Protein AF-A0A538AYY5-F1 (afdb_monomer_lite)

Foldseek 3Di:
DVDDPVVVVVVVVCVVVVPPDDDPDDDDPQVVQLVVVLVVLLVVLVVCVVVPVPVSSVVSVVVSVVQVVCCVPPVDRPSSVVVVVVVVVVVVVVVD

Structure (mmCIF, N/CA/C/O backbone):
data_AF-A0A538AYY5-F1
#
_entry.id   AF-A0A538AYY5-F1
#
loop_
_atom_site.group_PDB
_atom_site.id
_atom_site.type_symbol
_atom_site.label_atom_id
_atom_site.label_alt_id
_atom_site.label_comp_id
_atom_site.label_asym_id
_atom_site.label_entity_id
_atom_site.label_seq_id
_atom_site.pdbx_PDB_ins_code
_atom_site.Cartn_x
_atom_site.Cartn_y
_atom_site.Cartn_z
_atom_site.occupancy
_atom_site.B_iso_or_equiv
_atom_site.auth_seq_id
_atom_site.auth_comp_id
_atom_site.auth_asym_id
_atom_site.auth_atom_id
_atom_site.pdbx_PDB_model_num
ATOM 1 N N . MET A 1 1 ? -12.126 -14.279 11.553 1.00 55.53 1 MET A N 1
ATOM 2 C CA . MET A 1 1 ? -10.811 -14.976 11.478 1.00 55.53 1 MET A CA 1
ATOM 3 C C . MET A 1 1 ? -10.502 -15.844 12.721 1.00 55.53 1 MET A C 1
ATOM 5 O O . MET A 1 1 ? -9.615 -15.510 13.498 1.00 55.53 1 MET A O 1
ATOM 9 N N . ARG A 1 2 ? -11.199 -16.969 12.962 1.00 56.81 2 ARG A N 1
ATOM 10 C CA . ARG A 1 2 ? -11.016 -17.752 14.214 1.00 56.81 2 ARG A CA 1
ATOM 11 C C . ARG A 1 2 ? -9.801 -18.712 14.203 1.00 56.81 2 ARG A C 1
ATOM 13 O O . ARG A 1 2 ? -9.312 -19.049 15.274 1.00 56.81 2 ARG A O 1
ATOM 20 N N . TYR A 1 3 ? -9.274 -19.075 13.025 1.00 64.81 3 TYR A N 1
ATOM 21 C CA . TYR A 1 3 ? -8.210 -20.090 12.859 1.00 64.81 3 TYR A CA 1
ATOM 22 C C . TYR A 1 3 ? -6.996 -19.644 12.024 1.00 64.81 3 TYR A C 1
ATOM 24 O O . TYR A 1 3 ? -6.219 -20.479 11.576 1.00 64.81 3 TYR A O 1
ATOM 32 N N . SER A 1 4 ? -6.798 -18.341 11.801 1.00 78.44 4 SER A N 1
ATOM 33 C CA . SER A 1 4 ? -5.598 -17.897 11.079 1.00 78.44 4 SER A CA 1
ATOM 34 C C . SER A 1 4 ? -4.346 -18.119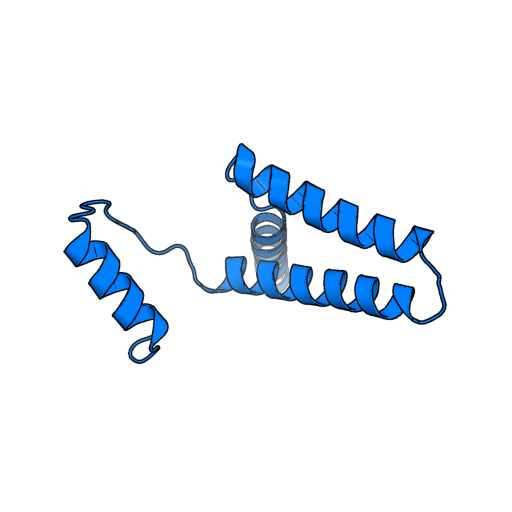 11.945 1.00 78.44 4 SER A C 1
ATOM 36 O O . SER A 1 4 ? -4.320 -17.621 13.078 1.00 78.44 4 SER A O 1
ATOM 38 N N . PRO A 1 5 ? -3.302 -18.806 11.440 1.00 80.69 5 PRO A N 1
ATOM 39 C CA . PRO A 1 5 ? -2.059 -19.029 12.180 1.00 80.69 5 PRO A CA 1
ATOM 40 C C . PRO A 1 5 ? -1.402 -17.708 12.609 1.00 80.69 5 PRO A C 1
ATOM 42 O O . PRO A 1 5 ? -0.895 -17.601 13.722 1.00 80.69 5 PRO A O 1
ATOM 45 N N . LEU A 1 6 ? -1.532 -16.653 11.798 1.00 81.56 6 LEU A N 1
ATOM 46 C CA . LEU A 1 6 ? -1.049 -15.303 12.115 1.00 81.56 6 LEU A CA 1
ATOM 47 C C . LEU A 1 6 ? -1.731 -14.703 13.356 1.00 81.56 6 LEU A C 1
ATOM 49 O O . LEU A 1 6 ? -1.088 -14.023 14.153 1.00 81.56 6 LEU A O 1
ATOM 53 N N . GLY A 1 7 ? -3.021 -14.989 13.563 1.00 82.94 7 GLY A N 1
ATOM 54 C CA . GLY A 1 7 ? -3.757 -14.524 14.740 1.00 82.94 7 GLY A CA 1
ATOM 55 C C . GLY A 1 7 ? -3.283 -15.191 16.035 1.00 82.94 7 GLY A C 1
ATOM 56 O O . GLY A 1 7 ? -3.311 -14.570 17.099 1.00 82.94 7 GLY A O 1
ATOM 57 N N . ALA A 1 8 ? -2.807 -16.438 15.958 1.00 83.69 8 ALA A N 1
ATOM 58 C CA . ALA A 1 8 ? -2.187 -17.116 17.094 1.00 83.69 8 ALA A CA 1
ATOM 59 C C . ALA A 1 8 ? -0.831 -16.483 17.440 1.00 83.69 8 ALA A C 1
ATOM 61 O O . ALA A 1 8 ? -0.594 -16.163 18.607 1.00 83.69 8 ALA A O 1
ATOM 62 N N . THR A 1 9 ? 0.004 -16.215 16.431 1.00 85.00 9 THR A N 1
ATOM 63 C CA . THR A 1 9 ? 1.303 -15.551 16.613 1.00 85.00 9 THR A CA 1
ATOM 64 C C . THR A 1 9 ? 1.142 -14.143 17.185 1.00 85.00 9 THR A C 1
ATOM 66 O O . THR A 1 9 ? 1.828 -13.794 18.142 1.00 85.00 9 THR A O 1
ATOM 69 N N . TYR A 1 10 ? 0.182 -13.357 16.684 1.00 84.50 10 TYR A N 1
ATOM 70 C CA . TYR A 1 10 ? -0.117 -12.024 17.217 1.00 84.50 10 TYR A CA 1
ATOM 71 C C . TYR A 1 10 ? -0.485 -12.065 18.708 1.00 84.50 10 TYR A C 1
ATOM 73 O O . TYR A 1 10 ? 0.055 -11.296 19.504 1.00 84.50 10 TYR A O 1
ATOM 81 N N . ARG A 1 11 ? -1.350 -13.005 19.121 1.00 83.88 11 ARG A N 1
ATOM 82 C CA . ARG A 1 11 ? -1.704 -13.187 20.540 1.00 83.88 11 ARG A CA 1
ATOM 83 C C . ARG A 1 11 ? -0.500 -13.590 21.391 1.00 83.88 11 ARG A C 1
ATOM 85 O O . ARG A 1 11 ? -0.379 -13.111 22.517 1.00 83.88 11 ARG A O 1
ATOM 92 N N . PHE A 1 12 ? 0.382 -14.439 20.864 1.00 86.44 12 PHE A N 1
ATOM 93 C CA . PHE A 1 12 ? 1.609 -14.841 21.548 1.00 86.44 12 PHE A CA 1
ATOM 94 C C . PHE A 1 12 ? 2.553 -13.652 21.757 1.00 86.44 12 PHE A C 1
ATOM 96 O O . PHE A 1 12 ? 2.941 -13.388 22.893 1.00 86.44 12 PHE A O 1
ATOM 103 N N . VAL A 1 13 ? 2.848 -12.888 20.701 1.00 87.75 13 VAL A N 1
ATOM 104 C CA . VAL A 1 13 ? 3.712 -11.697 20.770 1.00 87.75 13 VAL A CA 1
ATOM 105 C C . VAL A 1 13 ? 3.116 -10.650 21.711 1.00 87.75 13 VAL A C 1
ATOM 107 O O . VAL A 1 13 ? 3.815 -10.158 22.594 1.00 87.75 13 VAL A O 1
ATOM 110 N N . LYS A 1 14 ? 1.810 -10.367 21.610 1.00 84.69 14 LYS A N 1
ATOM 111 C CA . LYS A 1 14 ? 1.122 -9.424 22.506 1.00 84.69 14 LYS A CA 1
ATOM 112 C C . LYS A 1 14 ? 1.254 -9.834 23.976 1.00 84.69 14 LYS A C 1
ATOM 114 O O . LYS A 1 14 ? 1.533 -8.991 24.828 1.00 84.69 14 LYS A O 1
ATOM 119 N N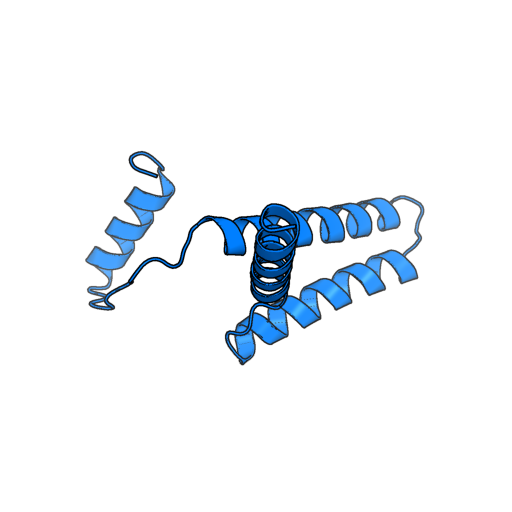 . LYS A 1 15 ? 1.078 -11.128 24.270 1.00 85.62 15 LYS A N 1
ATOM 120 C CA . LYS A 1 15 ? 1.211 -11.680 25.625 1.00 85.62 15 LYS A CA 1
ATOM 121 C C . LYS A 1 15 ? 2.661 -11.637 26.115 1.00 85.62 15 LYS A C 1
ATOM 123 O O . LYS A 1 15 ? 2.883 -11.268 27.264 1.00 85.62 15 LYS A O 1
ATOM 128 N N . ALA A 1 16 ? 3.624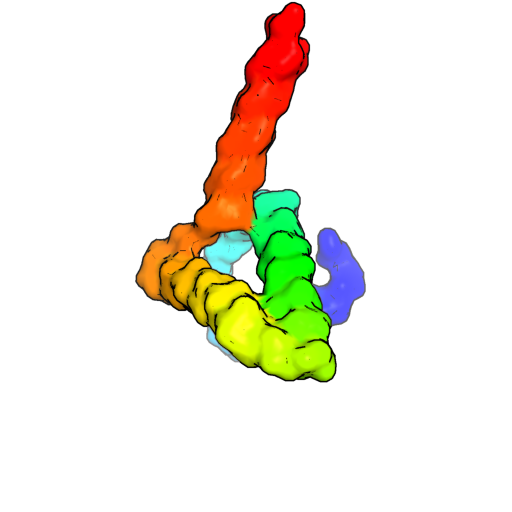 -11.971 25.255 1.00 89.69 16 ALA A N 1
ATOM 129 C CA . ALA A 1 16 ? 5.051 -11.939 25.571 1.00 89.69 16 ALA A CA 1
ATOM 130 C C . ALA A 1 16 ? 5.536 -10.517 25.898 1.00 89.69 16 ALA A C 1
ATOM 132 O O . ALA A 1 16 ? 6.222 -10.322 26.895 1.00 89.69 16 ALA A O 1
ATOM 133 N N . PHE A 1 17 ? 5.110 -9.518 25.121 1.00 87.56 17 PHE A N 1
ATOM 134 C CA . PHE A 1 17 ? 5.487 -8.113 25.314 1.00 87.56 17 PHE A CA 1
ATOM 135 C C . PHE A 1 17 ? 4.605 -7.351 26.318 1.00 87.56 17 PHE A C 1
ATOM 137 O O . PHE A 1 17 ? 4.781 -6.147 26.482 1.00 87.56 17 PHE A O 1
ATOM 144 N N . ARG A 1 18 ? 3.650 -8.020 26.991 1.00 82.94 18 ARG A N 1
ATOM 145 C CA . ARG A 1 18 ? 2.694 -7.405 27.940 1.00 82.94 18 ARG A CA 1
ATOM 146 C C . ARG A 1 18 ? 2.051 -6.110 27.415 1.00 82.94 18 ARG A C 1
ATOM 148 O O . ARG A 1 18 ? 1.762 -5.191 28.177 1.00 82.94 18 ARG A O 1
ATOM 155 N N . LEU A 1 19 ? 1.790 -6.046 26.111 1.00 80.94 19 LEU A N 1
ATOM 156 C CA . LEU A 1 19 ? 1.151 -4.893 25.482 1.00 80.94 19 LEU A CA 1
ATOM 157 C C . LEU A 1 19 ? -0.322 -4.847 25.906 1.00 80.94 19 LEU A C 1
ATOM 159 O O . LEU A 1 19 ? -1.145 -5.610 25.394 1.00 80.94 19 LEU A O 1
ATOM 163 N N . SER A 1 20 ? -0.665 -3.949 26.835 1.00 68.88 20 SER A N 1
ATOM 164 C CA . SER A 1 20 ? -2.046 -3.756 27.300 1.00 68.88 20 SER A CA 1
ATOM 165 C C . SER A 1 20 ? -2.871 -2.826 26.407 1.00 68.88 20 SER A C 1
ATOM 167 O O . SER A 1 20 ? -3.909 -2.346 26.850 1.00 68.88 20 SER A O 1
ATOM 169 N N . ILE A 1 21 ? -2.440 -2.555 25.169 1.00 71.75 21 ILE A N 1
ATOM 170 C CA . ILE A 1 21 ? -3.227 -1.745 24.236 1.00 71.75 21 ILE A CA 1
ATOM 171 C C . ILE A 1 21 ? -4.581 -2.448 23.985 1.00 71.75 21 ILE A C 1
ATOM 173 O O . ILE A 1 21 ? -4.597 -3.599 23.503 1.00 71.75 21 ILE A O 1
ATOM 177 N N . PRO A 1 22 ? -5.714 -1.801 24.332 1.00 67.19 22 PRO A N 1
ATOM 178 C CA . PRO A 1 22 ? -7.026 -2.204 23.854 1.00 67.19 22 PRO A CA 1
ATOM 179 C C . PRO A 1 22 ? -7.018 -1.982 22.343 1.00 67.19 22 PRO A C 1
ATOM 181 O O . PRO A 1 22 ? -6.826 -0.863 21.880 1.00 67.19 22 PRO A O 1
ATOM 184 N N . VAL A 1 23 ? -7.122 -3.064 21.574 1.00 71.75 23 VAL A N 1
ATOM 185 C CA . VAL A 1 23 ? -7.276 -2.972 20.120 1.00 71.75 23 VAL A CA 1
ATOM 186 C C . VAL A 1 23 ? -8.742 -3.224 19.860 1.00 71.75 23 VAL A C 1
ATOM 188 O O . VAL A 1 23 ? -9.156 -4.384 19.877 1.00 71.75 23 VAL A O 1
ATOM 191 N N . GLU A 1 24 ? -9.500 -2.150 19.674 1.00 77.88 24 GLU A N 1
ATOM 192 C CA . GLU A 1 24 ? -10.806 -2.239 19.033 1.00 77.88 24 GLU A CA 1
ATOM 193 C C . GLU A 1 24 ? -10.521 -2.507 17.547 1.00 77.88 24 GLU A C 1
ATOM 195 O O . GLU A 1 24 ? -9.853 -1.690 16.905 1.00 77.88 24 GLU A O 1
ATOM 200 N N . PRO A 1 25 ? -10.871 -3.682 17.000 1.00 74.31 25 PRO A N 1
ATOM 201 C CA . PRO A 1 25 ? -10.596 -3.966 15.603 1.00 74.31 25 PRO A CA 1
ATOM 202 C C . PRO A 1 25 ? -11.438 -3.042 14.726 1.00 74.31 25 PRO A C 1
ATOM 204 O O . PRO A 1 25 ? -12.661 -3.033 14.833 1.00 74.31 25 PRO A O 1
ATOM 207 N N . GLU A 1 26 ? -10.771 -2.307 13.844 1.00 72.88 26 GLU A N 1
ATOM 208 C CA . GLU A 1 26 ? -11.423 -1.596 12.748 1.00 72.88 26 GLU A CA 1
ATOM 209 C C . GLU A 1 26 ? -12.200 -2.568 11.851 1.00 72.88 26 GLU A C 1
ATOM 211 O O . GLU A 1 26 ? -11.888 -3.765 11.768 1.00 72.88 26 GLU A O 1
ATOM 216 N N . GLU A 1 27 ? -13.209 -2.044 11.157 1.00 83.06 27 GLU A N 1
ATOM 217 C CA . GLU A 1 27 ? -14.050 -2.844 10.273 1.00 83.06 27 GLU A CA 1
ATOM 218 C C . GLU A 1 27 ? -13.207 -3.525 9.179 1.00 83.06 27 GLU A C 1
ATOM 220 O O . GLU A 1 27 ? -12.355 -2.910 8.538 1.00 83.06 27 GLU A O 1
ATOM 225 N N . GLU A 1 28 ? -13.428 -4.825 8.954 1.00 84.81 28 GLU A N 1
ATOM 226 C CA . GLU A 1 28 ? -12.601 -5.632 8.045 1.00 84.81 28 GLU A CA 1
ATOM 227 C C . GLU A 1 28 ? -12.637 -5.203 6.554 1.00 84.81 28 GLU A C 1
ATOM 229 O O . GLU A 1 28 ? -11.605 -5.328 5.884 1.00 84.81 28 GLU A O 1
ATOM 234 N N . PRO A 1 29 ? -13.771 -4.751 5.969 1.00 89.38 29 PRO A N 1
ATOM 235 C CA . PRO A 1 29 ? -13.864 -4.473 4.532 1.00 89.38 29 PRO A CA 1
ATOM 236 C C . PRO A 1 29 ? -12.958 -3.341 3.995 1.00 89.38 29 PRO A C 1
ATOM 238 O O . PRO A 1 29 ? -12.249 -3.597 3.012 1.00 89.38 29 PRO A O 1
ATOM 241 N N . PRO A 1 30 ? -12.923 -2.125 4.584 1.00 89.00 30 PRO A N 1
ATOM 242 C CA . PRO A 1 30 ? -12.125 -1.014 4.058 1.00 89.00 30 PRO A CA 1
ATOM 243 C C . PRO A 1 30 ? -10.617 -1.311 3.918 1.00 89.00 30 PRO A C 1
ATOM 245 O O . PRO A 1 30 ? -10.073 -1.101 2.827 1.00 89.00 30 PRO A O 1
ATOM 248 N N . PRO A 1 31 ? -9.912 -1.864 4.928 1.00 89.94 31 PRO A N 1
ATOM 249 C CA . PRO A 1 31 ? -8.483 -2.142 4.803 1.00 89.94 31 PRO A CA 1
ATOM 250 C C . PRO A 1 31 ? -8.179 -3.246 3.780 1.00 89.94 31 PRO A C 1
ATOM 252 O O . PRO A 1 31 ? -7.121 -3.224 3.147 1.00 89.94 31 PRO A O 1
ATOM 255 N N . ARG A 1 32 ? -9.098 -4.195 3.556 1.00 90.94 32 ARG A N 1
ATOM 256 C CA . ARG A 1 32 ? -8.934 -5.225 2.513 1.00 90.94 32 ARG A CA 1
ATOM 257 C C . ARG A 1 32 ? -9.063 -4.639 1.110 1.00 90.94 32 ARG A C 1
ATOM 259 O O . ARG A 1 32 ? -8.318 -5.043 0.214 1.00 90.94 32 ARG A O 1
ATOM 266 N N . PHE A 1 33 ? -9.961 -3.673 0.921 1.00 93.06 33 PHE A N 1
ATOM 267 C CA . PHE A 1 33 ? -10.058 -2.926 -0.331 1.00 93.06 33 PHE A CA 1
ATOM 268 C C . PHE A 1 33 ? -8.757 -2.168 -0.621 1.00 93.06 33 PHE A C 1
ATOM 270 O O . PHE A 1 33 ? -8.178 -2.338 -1.696 1.00 93.06 33 PHE A O 1
ATOM 277 N N . ALA A 1 34 ? -8.245 -1.421 0.362 1.00 93.06 34 ALA A N 1
ATOM 278 C CA . ALA A 1 34 ? -6.994 -0.679 0.221 1.00 93.06 34 ALA A CA 1
ATOM 279 C C . ALA A 1 34 ? -5.799 -1.597 -0.115 1.00 93.06 34 ALA A C 1
ATOM 281 O O . ALA A 1 34 ? -5.030 -1.294 -1.029 1.00 93.06 34 ALA A O 1
ATOM 282 N N . GLN A 1 35 ? -5.672 -2.752 0.553 1.00 94.06 35 GLN A N 1
ATOM 283 C CA . GLN A 1 35 ? -4.626 -3.739 0.242 1.00 94.06 35 GLN A CA 1
ATOM 284 C C . GLN A 1 35 ? -4.740 -4.299 -1.177 1.00 94.06 35 GLN A C 1
ATOM 286 O O . GLN A 1 35 ? -3.729 -4.442 -1.863 1.00 94.06 35 GLN A O 1
ATOM 291 N N . THR A 1 36 ? -5.958 -4.597 -1.631 1.00 95.81 36 THR A N 1
ATOM 292 C CA . THR A 1 36 ? -6.185 -5.121 -2.985 1.00 95.81 36 THR A CA 1
ATOM 293 C C . THR A 1 36 ? -5.790 -4.085 -4.036 1.00 95.81 36 THR A C 1
ATOM 295 O O . THR A 1 36 ? -5.111 -4.420 -5.004 1.00 95.81 36 THR A O 1
ATOM 298 N N . LEU A 1 37 ? -6.146 -2.817 -3.820 1.00 95.12 37 LEU A N 1
ATOM 299 C CA . LEU A 1 37 ? -5.776 -1.721 -4.712 1.00 95.12 37 LEU A CA 1
ATOM 300 C C . LEU A 1 37 ? -4.252 -1.552 -4.793 1.00 95.12 37 LEU A C 1
ATOM 302 O O . LEU A 1 37 ? -3.698 -1.504 -5.889 1.00 95.12 37 LEU A O 1
ATOM 306 N N . GLY A 1 38 ? -3.566 -1.547 -3.645 1.00 95.44 38 GLY A N 1
ATOM 307 C CA . GLY A 1 38 ? -2.103 -1.493 -3.596 1.00 95.44 38 GLY A CA 1
ATOM 308 C C . GLY A 1 38 ? -1.444 -2.671 -4.320 1.00 95.44 38 GLY A C 1
ATOM 309 O O . GLY A 1 38 ? -0.518 -2.468 -5.103 1.00 95.44 38 GLY A O 1
ATOM 310 N N . PHE A 1 39 ? -1.958 -3.891 -4.129 1.00 97.25 39 PHE A N 1
ATOM 311 C CA . PHE A 1 39 ? -1.469 -5.083 -4.826 1.00 97.25 39 PHE A CA 1
ATOM 312 C C . PHE A 1 39 ? -1.619 -4.968 -6.348 1.00 97.25 39 PHE A C 1
ATOM 314 O O . PHE A 1 39 ? -0.665 -5.238 -7.075 1.00 97.25 39 PHE A O 1
ATOM 321 N N . VAL A 1 40 ? -2.784 -4.531 -6.834 1.00 97.62 40 VAL A N 1
ATOM 322 C CA . VAL A 1 40 ? -3.041 -4.372 -8.274 1.00 97.62 40 VAL A CA 1
ATOM 323 C C . VAL A 1 40 ? -2.122 -3.314 -8.881 1.00 97.62 40 VAL A C 1
ATOM 325 O O . VAL A 1 40 ? -1.482 -3.577 -9.897 1.00 97.62 40 VAL A O 1
ATOM 328 N N . VAL A 1 41 ? -2.009 -2.140 -8.255 1.00 96.25 41 VAL A N 1
ATOM 329 C CA . VAL A 1 41 ? -1.188 -1.036 -8.778 1.00 96.25 41 VAL A CA 1
ATOM 330 C C . VAL A 1 41 ? 0.295 -1.410 -8.793 1.00 96.25 41 VAL A C 1
ATOM 332 O O . VAL A 1 41 ? 0.965 -1.207 -9.807 1.00 96.25 41 VAL A O 1
ATOM 335 N N . CYS A 1 42 ? 0.805 -2.016 -7.718 1.00 97.12 42 CYS A N 1
ATOM 336 C CA . CYS A 1 42 ? 2.177 -2.519 -7.687 1.00 97.12 42 CYS A CA 1
ATOM 337 C C . CYS A 1 42 ? 2.400 -3.651 -8.695 1.00 97.12 42 CYS A C 1
ATOM 339 O O . CYS A 1 42 ? 3.434 -3.668 -9.353 1.00 97.12 42 CYS A O 1
ATOM 341 N N . GLY A 1 43 ? 1.440 -4.564 -8.867 1.00 97.50 43 GLY A N 1
ATOM 342 C CA . GLY A 1 43 ? 1.522 -5.629 -9.868 1.00 97.50 43 GLY A CA 1
ATOM 343 C C . GLY A 1 43 ? 1.610 -5.078 -11.291 1.00 97.50 43 GLY A C 1
ATOM 344 O O . GLY A 1 43 ? 2.459 -5.513 -12.067 1.00 97.50 43 GLY A O 1
ATOM 345 N N . ILE A 1 44 ? 0.803 -4.064 -11.615 1.00 97.44 44 ILE A N 1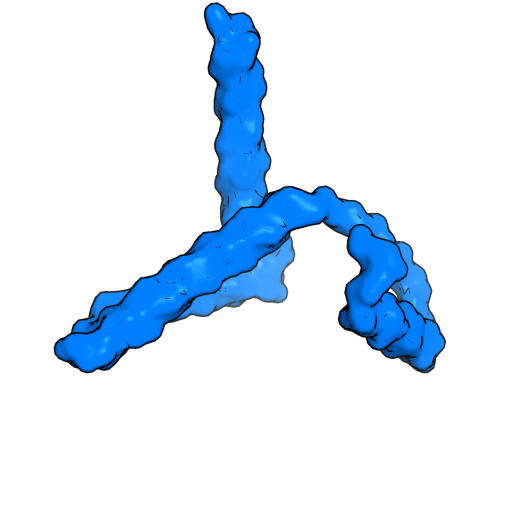
ATOM 346 C CA . ILE A 1 44 ? 0.886 -3.343 -12.893 1.00 97.44 44 ILE A CA 1
ATOM 347 C C . ILE A 1 44 ? 2.260 -2.680 -13.033 1.00 97.44 44 ILE A C 1
ATOM 349 O O . ILE A 1 44 ? 2.914 -2.860 -14.058 1.00 97.44 44 ILE A O 1
ATOM 353 N N . ALA A 1 45 ? 2.740 -1.977 -12.002 1.00 95.88 45 ALA A N 1
ATOM 354 C CA . ALA A 1 45 ? 4.072 -1.375 -12.016 1.00 95.88 45 ALA A CA 1
ATOM 355 C C . ALA A 1 45 ? 5.166 -2.418 -12.307 1.00 95.88 45 ALA A C 1
ATOM 357 O O . ALA A 1 45 ? 6.006 -2.194 -13.177 1.00 95.88 45 ALA A O 1
ATOM 358 N N . SER A 1 46 ? 5.116 -3.581 -11.646 1.00 95.88 46 SER A N 1
ATOM 359 C CA . SER A 1 46 ? 6.025 -4.709 -11.885 1.00 95.88 46 SER A CA 1
ATOM 360 C C . SER A 1 46 ? 5.959 -5.223 -13.323 1.00 95.88 46 SER A C 1
ATOM 362 O O . SER A 1 46 ? 7.002 -5.466 -13.927 1.00 95.88 46 SER A O 1
ATOM 364 N N . LEU A 1 47 ? 4.759 -5.345 -13.898 1.00 96.44 47 LEU A N 1
ATOM 365 C CA . LEU A 1 47 ? 4.585 -5.769 -15.289 1.00 96.44 47 LEU A CA 1
ATOM 366 C C . LEU A 1 47 ? 5.166 -4.756 -16.283 1.00 96.44 47 LEU A C 1
ATOM 368 O O . LEU A 1 47 ? 5.720 -5.164 -17.299 1.00 96.44 47 LEU A O 1
ATOM 372 N N . LEU A 1 48 ? 5.098 -3.454 -15.990 1.00 94.69 48 LEU A N 1
ATOM 373 C CA . LEU A 1 48 ? 5.668 -2.407 -16.847 1.00 94.69 48 LEU A CA 1
ATOM 374 C C . LEU A 1 48 ? 7.203 -2.419 -16.885 1.00 94.69 48 LEU A C 1
ATOM 376 O O . LEU A 1 48 ? 7.792 -1.980 -17.874 1.00 94.69 48 LEU A O 1
ATOM 380 N N . PHE A 1 49 ? 7.864 -2.960 -15.861 1.00 93.12 49 PHE A N 1
ATOM 381 C CA . PHE A 1 49 ? 9.315 -3.145 -15.898 1.00 93.12 49 PHE A CA 1
ATOM 382 C C . PHE A 1 49 ? 9.751 -4.231 -16.895 1.00 93.12 49 PHE A C 1
ATOM 384 O O . PHE A 1 49 ? 10.870 -4.162 -17.397 1.00 93.12 49 PHE A O 1
ATOM 391 N N . ILE A 1 50 ? 8.876 -5.183 -17.253 1.00 94.00 50 ILE A N 1
ATOM 392 C CA . ILE A 1 50 ? 9.192 -6.273 -18.196 1.00 94.00 50 ILE A CA 1
ATOM 393 C C . ILE A 1 50 ? 9.557 -5.745 -19.598 1.00 94.00 50 ILE A C 1
ATOM 395 O O . ILE A 1 50 ? 10.630 -6.091 -20.090 1.00 94.00 50 ILE A O 1
ATOM 399 N N . PRO A 1 51 ? 8.742 -4.893 -20.257 1.00 94.69 51 PRO A N 1
ATOM 400 C CA . PRO A 1 51 ? 9.102 -4.292 -21.543 1.00 94.69 51 PRO A CA 1
ATOM 401 C C . PRO A 1 51 ? 10.106 -3.127 -21.425 1.00 94.69 51 PRO A C 1
ATOM 403 O O . PRO A 1 51 ? 10.389 -2.472 -22.426 1.00 94.69 51 PRO A O 1
ATOM 406 N N . GLY A 1 52 ? 10.625 -2.824 -20.227 1.00 90.25 52 GLY A N 1
ATOM 407 C CA . GLY A 1 52 ? 11.571 -1.726 -20.002 1.00 90.25 52 GLY A CA 1
ATOM 408 C C . GLY A 1 52 ? 10.934 -0.337 -19.875 1.00 90.25 52 GLY A C 1
ATOM 409 O O . GLY A 1 52 ? 11.630 0.673 -19.998 1.00 90.25 52 GLY A O 1
ATOM 410 N N . TRP A 1 53 ? 9.625 -0.244 -19.604 1.00 92.62 53 TRP A N 1
ATOM 411 C CA . TRP A 1 53 ? 8.926 1.029 -19.369 1.00 92.62 53 TRP A CA 1
ATOM 412 C C . TRP A 1 53 ? 9.190 1.560 -17.956 1.00 92.62 53 TRP A C 1
ATOM 414 O O . TRP A 1 53 ? 8.283 1.748 -17.141 1.00 92.62 53 TRP A O 1
ATOM 424 N N . ASN A 1 54 ? 10.463 1.832 -17.673 1.00 92.12 54 ASN A N 1
ATOM 425 C CA . ASN A 1 54 ? 10.945 2.194 -16.344 1.00 92.12 54 ASN A CA 1
ATOM 426 C C . ASN A 1 54 ? 10.280 3.465 -15.808 1.00 92.12 54 ASN A C 1
ATOM 428 O O . ASN A 1 54 ? 9.931 3.510 -14.636 1.00 92.12 54 ASN A O 1
ATOM 432 N N . GLY A 1 55 ? 10.068 4.480 -16.654 1.00 94.12 55 GLY A N 1
ATOM 433 C CA . GLY A 1 55 ? 9.424 5.728 -16.233 1.00 94.12 55 GLY A CA 1
ATOM 434 C C . GLY A 1 55 ? 8.023 5.484 -15.674 1.00 94.12 55 GLY A C 1
ATOM 435 O O . GLY A 1 55 ? 7.734 5.845 -14.538 1.00 94.12 55 GLY A O 1
ATOM 436 N N . ALA A 1 56 ? 7.177 4.788 -16.432 1.00 92.75 56 ALA A N 1
ATOM 437 C CA . ALA A 1 56 ? 5.819 4.482 -16.005 1.00 92.75 56 ALA A CA 1
ATOM 438 C C . ALA A 1 56 ? 5.796 3.510 -14.804 1.00 92.75 56 ALA A C 1
ATOM 440 O O . ALA A 1 56 ? 5.080 3.766 -13.835 1.00 92.75 56 ALA A O 1
ATOM 441 N N . GLY A 1 57 ? 6.651 2.479 -14.788 1.00 94.50 57 GLY A N 1
ATOM 442 C CA . GLY A 1 57 ? 6.803 1.586 -13.631 1.00 94.50 57 GLY A CA 1
ATOM 443 C C . GLY A 1 57 ? 7.168 2.333 -12.340 1.00 94.50 57 GLY A C 1
ATOM 444 O O . GLY A 1 57 ? 6.504 2.169 -11.315 1.00 94.50 57 GLY A O 1
ATOM 445 N N . TRP A 1 58 ? 8.160 3.228 -12.394 1.00 97.06 58 TRP A N 1
ATOM 446 C CA . TRP A 1 58 ? 8.558 4.051 -11.248 1.00 97.06 58 TRP A CA 1
ATOM 447 C C . TRP A 1 58 ? 7.481 5.047 -10.826 1.00 97.06 58 TRP A C 1
ATOM 449 O O . TRP A 1 58 ? 7.290 5.229 -9.627 1.00 97.06 58 TRP A O 1
ATOM 459 N N . THR A 1 59 ? 6.751 5.664 -11.761 1.00 97.31 59 THR A N 1
ATOM 460 C CA . THR A 1 59 ? 5.669 6.597 -11.394 1.00 97.31 59 THR A CA 1
ATOM 461 C C . THR A 1 59 ? 4.584 5.916 -10.563 1.00 97.31 59 THR A C 1
ATOM 463 O O . THR A 1 59 ? 4.197 6.443 -9.521 1.00 97.31 59 THR A O 1
ATOM 466 N N . LEU A 1 60 ? 4.149 4.716 -10.962 1.00 95.25 60 LEU A N 1
ATOM 467 C CA . LEU A 1 60 ? 3.169 3.924 -10.218 1.00 95.25 60 LEU A CA 1
ATOM 468 C C . LEU A 1 60 ? 3.721 3.486 -8.855 1.00 95.25 60 LEU A C 1
ATOM 470 O O . LEU A 1 60 ? 3.037 3.626 -7.841 1.00 95.25 60 LEU A O 1
ATOM 474 N N . ALA A 1 61 ? 4.966 3.006 -8.809 1.00 96.12 61 ALA A N 1
ATOM 475 C CA . ALA A 1 61 ? 5.596 2.570 -7.564 1.00 96.12 61 ALA A CA 1
ATOM 476 C C . ALA A 1 61 ? 5.764 3.722 -6.557 1.00 96.12 61 ALA A C 1
ATOM 478 O O . ALA A 1 61 ? 5.428 3.567 -5.382 1.00 96.12 61 ALA A O 1
ATOM 479 N N . LEU A 1 62 ? 6.234 4.889 -7.010 1.00 97.44 62 LEU A N 1
ATOM 480 C CA . LEU A 1 62 ? 6.389 6.078 -6.169 1.00 97.44 62 LEU A CA 1
ATOM 481 C C . LEU A 1 62 ? 5.043 6.636 -5.710 1.00 97.44 62 LEU A C 1
ATOM 483 O O . LEU A 1 62 ? 4.943 7.098 -4.576 1.00 97.44 62 LEU A O 1
ATOM 487 N N . LEU A 1 63 ? 4.005 6.555 -6.545 1.00 96.62 63 LEU A N 1
ATOM 488 C CA . LEU A 1 63 ? 2.650 6.930 -6.150 1.00 96.62 63 LEU A CA 1
ATOM 489 C C . LEU A 1 63 ? 2.160 6.059 -4.987 1.00 96.62 63 LEU A C 1
ATOM 491 O O . LEU A 1 63 ? 1.709 6.593 -3.974 1.00 96.62 63 LEU A O 1
ATOM 495 N N . VAL A 1 64 ? 2.301 4.732 -5.085 1.00 96.12 64 VAL A N 1
ATOM 496 C CA . VAL A 1 64 ? 1.924 3.822 -3.989 1.00 96.12 64 VAL A CA 1
ATOM 497 C C . VAL A 1 64 ? 2.776 4.079 -2.746 1.00 96.12 64 VAL A C 1
ATOM 499 O O . VAL A 1 64 ? 2.234 4.171 -1.645 1.00 96.12 64 VAL A O 1
ATOM 502 N N . ALA A 1 65 ? 4.090 4.253 -2.908 1.00 96.69 65 ALA A N 1
ATOM 503 C CA . ALA A 1 65 ? 4.989 4.559 -1.798 1.00 96.69 65 ALA A CA 1
ATOM 504 C C . ALA A 1 65 ? 4.615 5.875 -1.095 1.00 96.69 65 ALA A C 1
ATOM 506 O O . ALA A 1 65 ? 4.617 5.930 0.133 1.00 96.69 65 ALA A O 1
ATOM 507 N N . GLY A 1 66 ? 4.234 6.909 -1.850 1.00 96.69 66 GLY A N 1
ATOM 508 C CA . GLY A 1 66 ? 3.772 8.188 -1.314 1.00 96.69 66 GLY A CA 1
ATOM 509 C C . GLY A 1 66 ? 2.474 8.056 -0.517 1.00 96.69 66 GLY A C 1
ATOM 510 O O . GLY A 1 66 ? 2.393 8.548 0.608 1.00 96.69 66 GLY A O 1
ATOM 511 N N . LEU A 1 67 ? 1.486 7.327 -1.047 1.00 94.94 67 LEU A N 1
ATOM 512 C CA . LEU A 1 67 ? 0.235 7.043 -0.333 1.00 94.94 67 LEU A CA 1
ATOM 513 C C . LEU A 1 67 ? 0.482 6.257 0.963 1.00 94.94 67 LEU A C 1
ATOM 515 O O . LEU A 1 67 ? -0.105 6.564 2.001 1.00 94.94 67 LEU A O 1
ATOM 519 N N . GLN A 1 68 ? 1.381 5.272 0.927 1.00 95.06 68 GLN A N 1
ATOM 520 C CA . GLN A 1 68 ? 1.730 4.486 2.107 1.00 95.06 68 GLN A CA 1
ATOM 521 C C . GLN A 1 68 ? 2.515 5.311 3.135 1.00 95.06 68 GLN A C 1
ATOM 523 O O . GLN A 1 68 ? 2.302 5.160 4.337 1.00 95.06 68 GLN A O 1
ATOM 528 N N . GLY A 1 69 ? 3.383 6.213 2.671 1.00 95.94 69 GLY A N 1
ATOM 529 C CA . GLY A 1 69 ? 4.074 7.185 3.512 1.00 95.94 69 GLY A CA 1
ATOM 530 C C . GLY A 1 69 ? 3.102 8.141 4.202 1.00 95.94 69 GLY A C 1
ATOM 531 O O . GLY A 1 69 ? 3.261 8.425 5.389 1.00 95.94 69 GLY A O 1
ATOM 532 N N . LEU A 1 70 ? 2.047 8.574 3.507 1.00 94.56 70 LEU A N 1
ATOM 533 C CA . LEU A 1 70 ? 0.993 9.392 4.103 1.00 94.56 70 LEU A CA 1
ATOM 534 C C . LEU A 1 70 ? 0.270 8.634 5.222 1.00 94.56 70 LEU A C 1
ATOM 536 O O . LEU A 1 70 ? 0.139 9.163 6.324 1.00 94.56 70 LE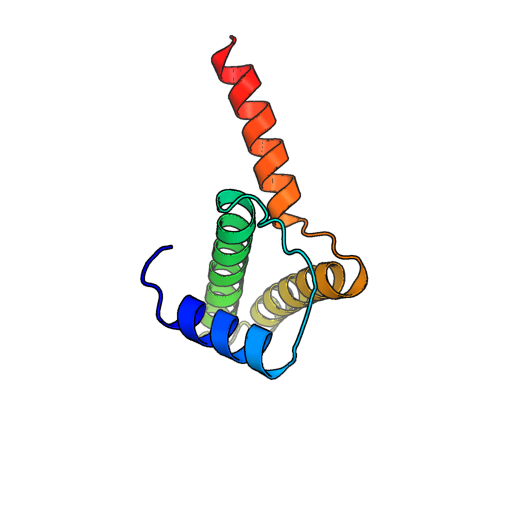U A O 1
ATOM 540 N N . LEU A 1 71 ? -0.113 7.377 4.984 1.00 93.56 71 LEU A N 1
ATOM 541 C CA . LEU A 1 71 ? -0.702 6.521 6.018 1.00 93.56 71 LEU A CA 1
ATOM 542 C C . LEU A 1 71 ? 0.252 6.330 7.207 1.00 93.56 71 LEU A C 1
ATOM 544 O O . LEU A 1 71 ? -0.172 6.419 8.354 1.00 93.56 71 LEU A O 1
ATOM 548 N N . ALA A 1 72 ? 1.541 6.110 6.954 1.00 94.38 72 ALA A N 1
ATOM 549 C CA . ALA A 1 72 ? 2.530 5.902 8.009 1.00 94.38 72 ALA A CA 1
ATOM 550 C C . ALA A 1 72 ? 2.781 7.158 8.865 1.00 94.38 72 ALA A C 1
ATOM 552 O O . ALA A 1 72 ? 3.056 7.039 10.056 1.00 94.38 72 ALA A O 1
ATOM 553 N N . THR A 1 73 ? 2.699 8.349 8.268 1.00 96.75 73 THR A N 1
ATOM 554 C CA . THR A 1 73 ? 2.994 9.627 8.941 1.00 96.75 73 THR A CA 1
ATOM 555 C C . THR A 1 73 ? 1.776 10.268 9.597 1.00 96.75 73 THR A C 1
ATOM 557 O O . THR A 1 73 ? 1.914 10.901 10.639 1.00 96.75 73 THR A O 1
ATOM 560 N N . THR A 1 74 ? 0.590 10.111 9.009 1.00 94.75 74 THR A N 1
ATOM 561 C CA . THR A 1 74 ? -0.646 10.767 9.478 1.00 94.75 74 THR A CA 1
ATOM 562 C C . THR A 1 74 ? -1.665 9.801 10.069 1.00 94.75 74 THR A C 1
ATOM 564 O O . THR A 1 74 ? -2.568 10.231 10.778 1.00 94.75 74 THR A O 1
ATOM 567 N N . GLY A 1 75 ? -1.561 8.508 9.758 1.00 90.31 75 GLY A N 1
ATOM 568 C CA . GLY A 1 75 ? -2.616 7.531 10.027 1.00 90.31 75 GLY A CA 1
ATOM 569 C C . GLY A 1 75 ? -3.781 7.570 9.027 1.00 90.31 75 GLY A C 1
ATOM 570 O O . GLY A 1 75 ? -4.690 6.753 9.143 1.00 90.31 75 GLY A O 1
ATOM 571 N N . LEU A 1 76 ? -3.771 8.466 8.028 1.00 89.69 76 LEU A N 1
ATOM 572 C CA . LEU A 1 76 ? -4.854 8.592 7.048 1.00 89.69 76 LEU A CA 1
ATOM 573 C C . LEU A 1 76 ? -4.706 7.591 5.894 1.00 89.69 76 LEU A C 1
ATOM 575 O O . LEU A 1 76 ? -3.769 7.668 5.096 1.00 89.69 76 LEU A O 1
ATOM 579 N N . CYS A 1 77 ? -5.679 6.687 5.750 1.00 92.69 77 CYS A N 1
ATOM 580 C CA . CYS A 1 77 ? -5.750 5.764 4.619 1.00 92.69 77 CYS A CA 1
ATOM 581 C C . CYS A 1 77 ? -6.741 6.263 3.555 1.00 92.69 77 CYS A C 1
ATOM 583 O O . CYS A 1 77 ? -7.944 6.024 3.655 1.00 92.69 77 CYS A O 1
ATOM 585 N N . ILE A 1 78 ? -6.229 6.891 2.490 1.00 91.81 78 ILE A N 1
ATOM 586 C CA . ILE A 1 78 ? -7.056 7.390 1.371 1.00 91.81 78 ILE A CA 1
ATOM 587 C C . ILE A 1 78 ? -7.898 6.269 0.736 1.00 91.81 78 ILE A C 1
ATOM 589 O O . ILE A 1 78 ? -9.053 6.487 0.383 1.00 91.81 78 ILE A O 1
ATOM 593 N N . GLY A 1 79 ? -7.359 5.050 0.629 1.00 91.19 79 GLY A N 1
ATOM 594 C CA . GLY A 1 79 ? -8.105 3.907 0.092 1.00 91.19 79 GLY A CA 1
ATOM 595 C C . GLY A 1 79 ? -9.345 3.550 0.921 1.00 91.19 79 GLY A C 1
ATOM 596 O O . GLY A 1 79 ? -10.387 3.231 0.350 1.00 91.19 79 GLY A O 1
ATOM 597 N N . CYS A 1 80 ? -9.257 3.652 2.252 1.00 93.19 80 CYS A N 1
ATOM 598 C CA . CYS A 1 80 ? -10.398 3.428 3.140 1.00 93.19 80 CYS A CA 1
ATOM 599 C C . CYS A 1 80 ? -11.450 4.536 2.990 1.00 93.19 80 CYS A C 1
ATOM 601 O O . CYS A 1 80 ? -12.633 4.228 2.875 1.00 93.19 80 CYS A O 1
ATOM 603 N N . GLU A 1 81 ? -11.035 5.804 2.915 1.00 92.56 81 GLU A N 1
ATOM 604 C CA . GLU A 1 81 ? -11.958 6.931 2.702 1.00 92.56 81 GLU A CA 1
ATOM 605 C C . GLU A 1 81 ? -12.718 6.812 1.375 1.00 92.56 81 GLU A C 1
ATOM 607 O O . GLU A 1 81 ? -13.936 6.977 1.347 1.00 92.56 81 GLU A O 1
ATOM 612 N N . ILE A 1 82 ? -12.038 6.433 0.284 1.00 92.00 82 ILE A N 1
ATOM 613 C CA . ILE A 1 82 ? -12.688 6.189 -1.016 1.00 92.00 82 ILE A CA 1
ATOM 614 C C . ILE A 1 82 ? -13.740 5.079 -0.899 1.00 92.00 82 ILE A C 1
ATOM 616 O O . ILE A 1 82 ? -14.836 5.213 -1.442 1.00 92.00 82 ILE A O 1
ATOM 620 N N . TYR A 1 83 ? -13.432 3.991 -0.186 1.00 90.88 83 TYR A N 1
ATOM 621 C CA . TYR A 1 83 ? -14.370 2.888 0.019 1.00 90.88 83 TYR A CA 1
ATOM 622 C C . TYR A 1 83 ? -15.623 3.329 0.784 1.00 90.88 83 TYR A C 1
ATOM 624 O O . TYR A 1 83 ? -16.741 3.038 0.355 1.00 90.88 83 TYR A O 1
ATOM 632 N N . LEU A 1 84 ? -15.450 4.072 1.880 1.00 90.62 84 LEU A N 1
ATOM 633 C CA . LEU A 1 84 ? -16.561 4.605 2.670 1.00 90.62 84 LEU A CA 1
ATOM 634 C C . LEU A 1 84 ? -17.385 5.621 1.871 1.00 90.62 84 LEU A C 1
ATOM 636 O O . LEU A 1 84 ? -18.615 5.607 1.924 1.00 90.62 84 LEU A O 1
ATOM 640 N N . TYR A 1 85 ? -16.729 6.479 1.091 1.00 92.56 85 TYR A N 1
ATOM 641 C CA . TYR A 1 85 ? -17.401 7.437 0.217 1.00 92.56 85 TYR A CA 1
ATOM 642 C C . TYR A 1 85 ? -18.221 6.728 -0.873 1.00 92.56 85 TYR A C 1
ATOM 644 O O . TYR A 1 85 ? -19.385 7.062 -1.092 1.00 92.56 85 TYR A O 1
ATOM 652 N N . ALA A 1 86 ? -17.671 5.676 -1.483 1.00 90.00 86 ALA A N 1
ATOM 653 C CA . ALA A 1 86 ? -18.386 4.845 -2.448 1.00 90.00 86 ALA A CA 1
ATOM 654 C C . ALA A 1 86 ? -19.580 4.102 -1.821 1.00 90.00 86 ALA A C 1
ATOM 656 O O . ALA A 1 86 ? -20.636 4.007 -2.446 1.00 90.00 86 ALA A O 1
ATOM 657 N N . GLN A 1 87 ? -19.452 3.597 -0.589 1.00 88.94 87 GLN A N 1
ATOM 658 C CA . GLN A 1 87 ? -20.584 3.001 0.129 1.00 88.94 87 GLN A CA 1
ATOM 659 C C . GLN A 1 87 ? -21.701 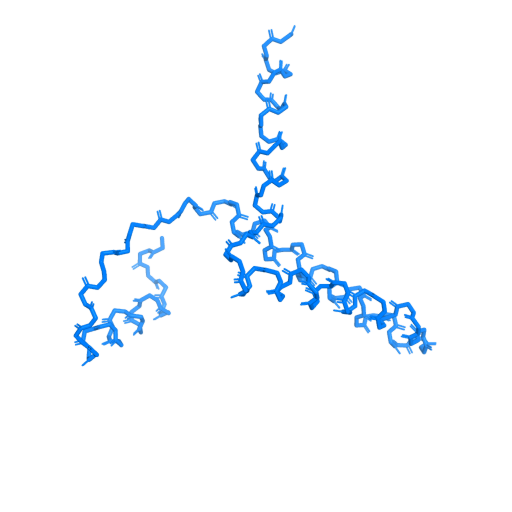4.018 0.393 1.00 88.94 87 GLN A C 1
ATOM 661 O O . GLN A 1 87 ? -22.874 3.681 0.228 1.00 88.94 87 GLN A O 1
ATOM 666 N N . ARG A 1 88 ? -21.354 5.260 0.757 1.00 88.75 88 ARG A N 1
ATOM 667 C CA . ARG A 1 88 ? -22.338 6.334 0.959 1.00 88.75 88 ARG A CA 1
ATOM 668 C C . ARG A 1 88 ? -23.127 6.625 -0.318 1.00 88.75 88 ARG A C 1
ATOM 670 O O . ARG A 1 88 ? -24.346 6.712 -0.248 1.00 88.75 88 ARG A O 1
ATOM 677 N N . PHE A 1 89 ? -22.478 6.695 -1.484 1.00 87.31 89 PHE A N 1
ATOM 678 C CA . PHE A 1 89 ? -23.196 6.871 -2.757 1.00 87.31 89 PHE A CA 1
ATOM 679 C C . PHE A 1 89 ? -24.135 5.717 -3.085 1.00 87.31 89 PHE A C 1
ATOM 681 O O . PHE A 1 89 ? -25.284 5.959 -3.446 1.00 87.31 89 PHE A O 1
ATOM 688 N N . LYS A 1 90 ? -23.686 4.473 -2.886 1.00 84.50 90 LYS A N 1
ATOM 689 C CA . LYS A 1 90 ? -24.541 3.300 -3.105 1.00 84.50 90 LYS A CA 1
ATOM 690 C C . LYS A 1 90 ? -25.789 3.323 -2.226 1.00 84.50 90 LYS A C 1
ATOM 692 O O . LYS A 1 90 ? -26.852 2.914 -2.675 1.00 84.50 90 LYS A O 1
ATOM 697 N N . ALA A 1 91 ? -25.679 3.806 -0.988 1.00 75.06 91 ALA A N 1
ATOM 698 C CA . ALA A 1 91 ? -26.834 3.944 -0.106 1.00 75.06 91 ALA A CA 1
ATOM 699 C C . ALA A 1 91 ? -27.877 4.930 -0.667 1.00 75.06 91 ALA A C 1
ATOM 701 O O . ALA A 1 91 ? -29.069 4.655 -0.582 1.00 75.06 91 ALA A O 1
ATOM 702 N N . HIS A 1 92 ? -27.435 6.023 -1.301 1.00 73.31 92 HIS A N 1
ATOM 703 C CA . HIS A 1 92 ? -28.332 6.973 -1.965 1.00 73.31 92 HIS A CA 1
ATOM 704 C C . HIS A 1 92 ? -29.004 6.391 -3.214 1.00 73.31 92 HIS A C 1
ATOM 706 O O . HIS A 1 92 ? -30.183 6.649 -3.431 1.00 73.31 92 HIS A O 1
ATOM 712 N N . GLU A 1 93 ? -28.291 5.589 -4.010 1.00 75.50 93 GLU A N 1
ATOM 713 C CA . GLU A 1 93 ? -28.861 4.934 -5.199 1.00 75.50 93 GLU A CA 1
ATOM 714 C C . GLU A 1 93 ? -29.931 3.890 -4.849 1.00 75.50 93 GLU A C 1
ATOM 716 O O . GLU A 1 93 ? -30.865 3.700 -5.613 1.00 75.50 93 GLU A O 1
ATOM 721 N N . VAL A 1 94 ? -29.831 3.228 -3.691 1.00 72.31 94 VAL A N 1
ATOM 722 C CA . VAL A 1 94 ? -30.829 2.234 -3.241 1.00 72.31 94 VAL A CA 1
ATOM 723 C C . VAL A 1 94 ? -32.140 2.887 -2.769 1.00 72.31 94 VAL A C 1
ATOM 725 O O . VAL A 1 94 ? -33.160 2.210 -2.660 1.00 72.31 94 VAL A O 1
ATOM 728 N N . GLN A 1 95 ? -32.130 4.189 -2.476 1.00 61.25 95 GLN A N 1
ATOM 729 C CA . GLN A 1 95 ? -33.303 4.944 -2.018 1.00 61.25 95 GLN A CA 1
ATOM 730 C C . GLN A 1 95 ? -34.032 5.716 -3.132 1.00 61.25 95 GLN A C 1
ATOM 732 O O . GLN A 1 95 ? -35.052 6.342 -2.836 1.00 61.25 95 GLN A O 1
ATOM 737 N N . ALA A 1 96 ? -33.535 5.667 -4.371 1.00 54.03 96 ALA A N 1
ATOM 738 C CA . ALA A 1 96 ? -34.155 6.254 -5.563 1.00 54.03 96 ALA A CA 1
ATOM 739 C C . ALA A 1 96 ? -34.879 5.187 -6.399 1.00 54.03 96 ALA A C 1
ATOM 741 O O . ALA A 1 96 ? -35.920 5.540 -6.999 1.00 54.03 96 ALA A O 1
#

Radius of gyration: 18.07 Å; chains: 1; bounding box: 46×31×50 Å

Secondary structure (DSSP, 8-state):
--S-HHHHHHHHHHHHTT------PPPSHHHHHHHHHHHHHHHHHHHHHTTT-HHHHHHHHHHHHHHHHHHHHH---HHHHHHHHHHHHHHHHTT-

Sequence (96 aa):
MRYSPLGATYRFVKKAFRLSIPVEPEEEPPPRFAQTLGFVVCGIASLLFIPGWNGAGWTLALLVAGLQGLLATTGLCIGCEIYLYAQRFKAHEVQA

pLDDT: mean 87.64, std 10.19, range [54.03, 97.62]